Protein AF-A0A443STN9-F1 (afdb_monomer_lite)

Foldseek 3Di:
DPQQDDCVLCVQLLLLQQLLLLLLVCLLPPNDLVCSLLSNLLSVQSSLVSNLVSCQVSCVPPPHNPVNVVVSVVVCVVCVVVCVVRVVQSNHNVSSCVVPVVSSVVSCVSDVVTGDRDPDGSVVSVVVSVVVPVD

Sequence (135 aa):
MKCIVSRERSEPVHQCMDKWTVMMQFILNKVSRRDHFRSSCCAFHLFRSCLVSEVDKACKSTTGKKTSAFIVKTIQSMVNDFMDLVCNGYRSSTECENNFPDGTKLLQDQIANGVIPQNTSALFPFLQIAFKYEY

Organism: NCBI:txid299467

Radius of gyration: 15.06 Å; chains: 1; bounding box: 34×31×49 Å

Secondary structure (DSSP, 8-state):
--S--SHHHHHHHHHHHHHHHHHHHHHHHHS-TTTHHHHHHHHHHHHHHHHHHHHHHHHTTTTTTHHHHHHHHHHHHHHHHHHHHH-TT-SSHHHHHHHSHHHHHHHHHHHTT--PPPSS-THHHHHHHHHTT--

Structure (mmCIF, N/CA/C/O backbone):
data_AF-A0A443STN9-F1
#
_entry.id   AF-A0A443STN9-F1
#
loop_
_atom_site.group_PDB
_atom_site.id
_atom_site.type_symbol
_atom_site.label_atom_id
_atom_site.label_alt_id
_atom_site.label_comp_id
_atom_site.label_asym_id
_atom_site.label_entity_id
_atom_site.label_seq_id
_atom_site.pdbx_PDB_ins_code
_atom_site.Cartn_x
_atom_site.Cartn_y
_atom_site.Cartn_z
_atom_site.occupancy
_atom_site.B_iso_or_equiv
_atom_site.auth_seq_id
_atom_site.auth_comp_id
_atom_site.auth_asym_id
_atom_site.auth_atom_id
_atom_site.pdbx_PDB_model_num
ATOM 1 N N . MET A 1 1 ? -20.103 -3.432 11.999 1.00 58.75 1 MET A N 1
ATOM 2 C CA . MET A 1 1 ? -18.923 -2.678 12.478 1.00 58.75 1 MET A CA 1
ATOM 3 C C . MET A 1 1 ? -19.385 -1.666 13.518 1.00 58.75 1 MET A C 1
ATOM 5 O O . MET A 1 1 ? -20.105 -0.758 13.147 1.00 58.75 1 MET A O 1
ATOM 9 N N . LYS A 1 2 ? -19.066 -1.849 14.810 1.00 69.88 2 LYS A N 1
ATOM 10 C CA . LYS A 1 2 ? -19.461 -0.907 15.886 1.00 69.88 2 LYS A CA 1
ATOM 11 C C . LYS A 1 2 ? -18.312 -0.006 16.382 1.00 69.88 2 LYS A C 1
ATOM 13 O O . LYS A 1 2 ? -18.553 0.861 17.208 1.00 69.88 2 LYS A O 1
ATOM 18 N N . CYS A 1 3 ? -17.077 -0.207 15.908 1.00 78.62 3 CYS A N 1
ATOM 19 C CA . CYS A 1 3 ? -15.904 0.569 16.346 1.00 78.62 3 CYS A CA 1
ATOM 20 C C . CYS A 1 3 ? -15.563 1.769 15.445 1.00 78.62 3 CYS A C 1
ATOM 22 O O . CYS A 1 3 ? -15.142 2.807 15.958 1.00 78.62 3 CYS A O 1
ATOM 24 N N . ILE A 1 4 ? -15.775 1.648 14.130 1.00 80.00 4 ILE A N 1
ATOM 25 C CA . ILE A 1 4 ? -15.590 2.723 13.146 1.00 80.00 4 ILE A CA 1
ATOM 26 C C . ILE A 1 4 ? -16.962 3.354 12.898 1.00 80.00 4 ILE A C 1
ATOM 28 O O . ILE A 1 4 ? -17.744 2.847 12.100 1.00 80.00 4 ILE A O 1
ATOM 32 N N . VAL A 1 5 ? -17.286 4.389 13.670 1.00 82.81 5 VAL A N 1
ATOM 33 C CA . VAL A 1 5 ? -18.626 5.014 13.695 1.00 82.81 5 VAL A CA 1
ATOM 34 C C . VAL A 1 5 ? -18.599 6.524 13.471 1.00 82.81 5 VAL A C 1
ATOM 36 O O . VAL A 1 5 ? -19.647 7.129 13.283 1.00 82.81 5 VAL A O 1
ATOM 39 N N . SER A 1 6 ? -17.415 7.138 13.486 1.00 85.62 6 SER A N 1
ATOM 40 C CA . SER A 1 6 ? -17.223 8.566 13.245 1.00 85.62 6 SER A CA 1
ATOM 41 C C . SER A 1 6 ? -16.147 8.783 12.191 1.00 85.62 6 SER A C 1
ATOM 43 O O . SER A 1 6 ? -15.260 7.940 12.021 1.00 85.62 6 SER A O 1
ATOM 45 N N . ARG A 1 7 ? -16.204 9.943 11.527 1.00 84.69 7 ARG A N 1
ATOM 46 C CA . ARG A 1 7 ? -15.205 10.354 10.536 1.00 84.69 7 ARG A CA 1
ATOM 47 C C . ARG A 1 7 ? -13.790 10.332 11.111 1.00 84.69 7 ARG A C 1
ATOM 49 O O . ARG A 1 7 ? -12.883 9.810 10.486 1.00 84.69 7 ARG A O 1
ATOM 56 N N . GLU A 1 8 ? -13.617 10.824 12.333 1.0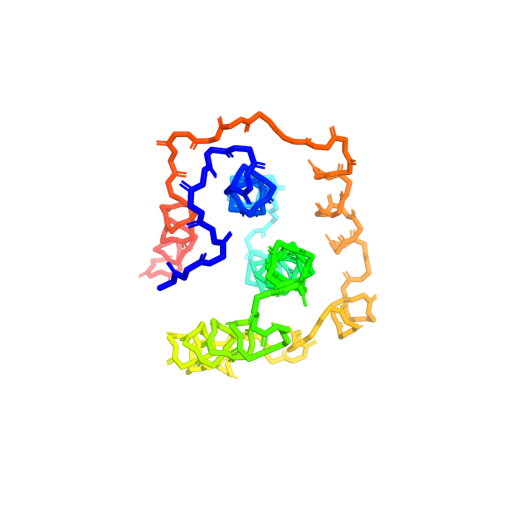0 86.44 8 GLU A N 1
ATOM 57 C CA . GLU A 1 8 ? -12.321 10.865 13.027 1.00 86.44 8 GLU A CA 1
ATOM 58 C C . GLU A 1 8 ? -11.710 9.472 13.222 1.00 86.44 8 GLU A C 1
ATOM 60 O O . GLU A 1 8 ? -10.496 9.311 13.148 1.00 86.44 8 GLU A O 1
ATOM 65 N N . ARG A 1 9 ? -12.543 8.445 13.446 1.00 83.75 9 ARG A N 1
ATOM 66 C CA . ARG A 1 9 ? -12.079 7.057 13.586 1.00 83.75 9 ARG A CA 1
ATOM 67 C C . ARG A 1 9 ? -11.919 6.339 12.252 1.00 83.75 9 ARG A C 1
ATOM 69 O O . ARG A 1 9 ? -11.142 5.392 12.179 1.00 83.75 9 ARG A O 1
ATOM 76 N N . SER A 1 10 ? -12.667 6.737 11.225 1.00 87.94 10 SER A N 1
ATOM 77 C CA . SER A 1 10 ? -12.549 6.154 9.887 1.00 87.94 10 SER A CA 1
ATOM 78 C C . SER A 1 10 ? -11.414 6.765 9.075 1.00 87.94 10 SER A C 1
ATOM 80 O O . SER A 1 10 ? -10.870 6.078 8.222 1.00 87.94 10 SER A O 1
ATOM 82 N N . GLU A 1 11 ? -11.048 8.023 9.326 1.00 92.00 11 GLU A N 1
ATOM 83 C CA . GLU A 1 11 ? -10.062 8.752 8.522 1.00 92.00 11 GLU A CA 1
ATOM 84 C C . GLU A 1 11 ? -8.689 8.061 8.494 1.00 92.00 11 GLU A C 1
ATOM 86 O O . GLU A 1 11 ? -8.183 7.850 7.399 1.00 92.00 11 GLU A O 1
ATOM 91 N N . PRO A 1 12 ? -8.099 7.581 9.608 1.00 91.75 12 PRO A N 1
ATOM 92 C CA . PRO A 1 12 ? -6.822 6.860 9.539 1.00 91.75 12 PRO A CA 1
ATOM 93 C C . PRO A 1 12 ? -6.892 5.576 8.697 1.00 91.75 12 PRO A C 1
ATOM 95 O O . PRO A 1 12 ? -5.945 5.226 7.997 1.00 91.75 12 PRO A O 1
ATOM 98 N N . VAL A 1 13 ? -8.040 4.892 8.723 1.00 90.31 13 VAL A N 1
ATOM 99 C CA . VAL A 1 13 ? -8.297 3.702 7.898 1.00 90.31 13 VAL A CA 1
ATOM 100 C C . VAL A 1 13 ? -8.441 4.100 6.424 1.00 90.31 13 VAL A C 1
ATOM 102 O O . VAL A 1 13 ? -7.893 3.428 5.551 1.00 90.31 13 VAL A O 1
ATOM 105 N N . HIS A 1 14 ? -9.128 5.210 6.144 1.00 91.69 14 HIS A N 1
ATOM 106 C CA . HIS A 1 14 ? -9.265 5.779 4.802 1.00 91.69 14 HIS A CA 1
ATOM 107 C C . HIS A 1 14 ? -7.909 6.199 4.222 1.00 91.69 14 HIS A C 1
ATOM 109 O O . HIS A 1 14 ? -7.593 5.848 3.089 1.00 91.69 14 HIS A O 1
ATOM 115 N N . GLN A 1 15 ? -7.047 6.808 5.036 1.00 94.38 15 GLN A N 1
ATOM 116 C CA . GLN A 1 15 ? -5.682 7.175 4.660 1.00 94.38 15 GLN A CA 1
ATOM 117 C C . GLN A 1 15 ? -4.850 5.969 4.196 1.00 94.38 15 GLN A C 1
ATOM 119 O O . GLN A 1 15 ? -3.983 6.118 3.338 1.00 94.38 15 GLN A O 1
ATOM 124 N N . CYS A 1 16 ? -5.105 4.755 4.697 1.00 93.88 16 CYS A N 1
ATOM 125 C CA . CYS A 1 16 ? -4.455 3.556 4.159 1.00 93.88 16 CYS A CA 1
ATOM 126 C C . CYS A 1 16 ? -4.881 3.263 2.712 1.00 93.88 16 CYS A C 1
ATOM 128 O O . CYS A 1 16 ? -4.041 2.874 1.900 1.00 93.88 16 CYS A O 1
ATOM 130 N N . MET A 1 17 ? -6.160 3.467 2.380 1.00 92.88 17 MET A N 1
ATOM 131 C CA . MET A 1 17 ? -6.664 3.343 1.009 1.00 92.88 17 MET A CA 1
ATOM 132 C C . MET A 1 17 ? -6.084 4.439 0.111 1.00 92.88 17 MET A C 1
ATOM 134 O O . MET A 1 17 ? -5.603 4.137 -0.976 1.00 92.88 17 MET A O 1
AT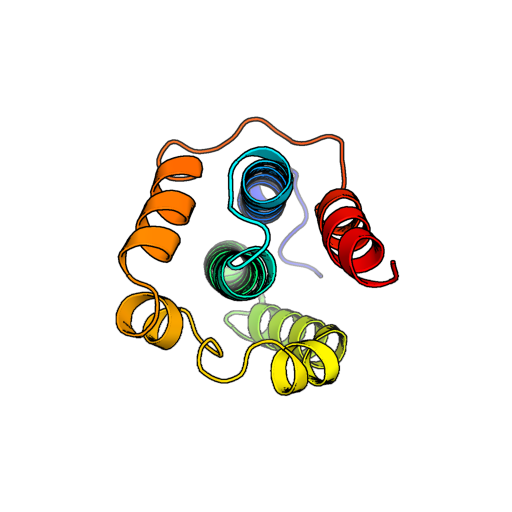OM 138 N N . ASP A 1 18 ? -6.041 5.684 0.590 1.00 95.44 18 ASP A N 1
ATOM 139 C CA . ASP A 1 18 ? -5.448 6.805 -0.146 1.00 95.44 18 ASP A CA 1
ATOM 140 C C . ASP A 1 18 ? -3.971 6.536 -0.472 1.00 95.44 18 ASP A C 1
ATOM 142 O O . ASP A 1 18 ? -3.531 6.709 -1.611 1.00 95.44 18 ASP A O 1
ATOM 146 N N . LYS A 1 19 ? -3.208 6.028 0.506 1.00 95.88 19 LYS A N 1
ATOM 147 C CA . LYS A 1 19 ? -1.806 5.626 0.318 1.00 95.88 19 LYS A CA 1
ATOM 148 C C . LYS A 1 19 ? -1.679 4.537 -0.736 1.00 95.88 19 LYS A C 1
ATOM 150 O O . LYS A 1 19 ? -0.783 4.597 -1.577 1.00 95.88 19 LYS A O 1
ATOM 155 N N . TRP A 1 20 ? -2.578 3.554 -0.714 1.00 95.31 20 TRP A N 1
ATOM 156 C CA . TRP A 1 20 ? -2.589 2.500 -1.720 1.00 95.31 20 TRP A CA 1
ATOM 157 C C . TRP A 1 20 ? -2.886 3.043 -3.116 1.00 95.31 20 TRP A C 1
ATOM 159 O O . TRP A 1 20 ? -2.178 2.694 -4.056 1.00 95.31 20 TRP A O 1
ATOM 169 N N . THR A 1 21 ? -3.853 3.950 -3.255 1.00 95.44 21 THR A N 1
ATOM 170 C CA . THR A 1 21 ? -4.157 4.612 -4.529 1.00 95.44 21 THR A CA 1
ATOM 171 C C . THR A 1 21 ? -2.958 5.403 -5.061 1.00 95.44 21 THR A C 1
ATOM 173 O O . THR A 1 21 ? -2.641 5.286 -6.245 1.00 95.44 21 THR A O 1
ATOM 176 N N . VAL A 1 22 ? -2.244 6.146 -4.207 1.00 96.19 22 VAL A N 1
ATOM 177 C CA . VAL A 1 22 ? -1.030 6.887 -4.600 1.00 96.19 22 VAL A CA 1
ATOM 178 C C . VAL A 1 22 ? 0.076 5.941 -5.068 1.00 96.19 22 VAL A C 1
ATOM 180 O O . VAL A 1 22 ? 0.646 6.155 -6.139 1.00 96.19 22 VAL A O 1
ATOM 183 N N . MET A 1 23 ? 0.341 4.854 -4.331 1.00 96.69 23 MET A N 1
ATOM 184 C CA . MET A 1 23 ? 1.266 3.807 -4.789 1.00 96.69 23 MET A CA 1
ATOM 185 C C . MET A 1 23 ? 0.811 3.230 -6.139 1.00 96.69 23 MET A C 1
ATOM 187 O O . MET A 1 23 ? 1.617 3.090 -7.054 1.00 96.69 23 MET A O 1
ATOM 191 N N . MET A 1 24 ? -0.496 2.998 -6.284 1.00 95.75 24 MET A N 1
ATOM 192 C CA . MET A 1 24 ? -1.236 2.680 -7.512 1.00 95.75 24 MET A CA 1
ATOM 193 C C . MET A 1 24 ? -0.774 3.473 -8.729 1.00 95.75 24 MET A C 1
ATOM 195 O O . MET A 1 24 ? -0.242 2.970 -9.724 1.00 95.75 24 MET A O 1
ATOM 199 N N . GLN A 1 25 ? -1.012 4.770 -8.617 1.00 95.06 25 GLN A N 1
ATOM 200 C CA . GLN A 1 25 ? -0.738 5.747 -9.654 1.00 95.06 25 GLN A CA 1
ATOM 201 C C . GLN A 1 25 ? 0.764 5.877 -9.913 1.00 95.06 25 GLN A C 1
ATOM 203 O O . GLN A 1 25 ? 1.175 6.003 -11.066 1.00 95.06 25 GLN A O 1
ATOM 208 N N . PHE A 1 26 ? 1.594 5.822 -8.869 1.00 96.00 26 PHE A N 1
ATOM 209 C CA . PHE A 1 26 ? 3.044 5.849 -9.020 1.00 96.00 26 PHE A CA 1
ATOM 210 C C . PHE A 1 26 ? 3.539 4.651 -9.837 1.00 96.00 26 PHE A C 1
ATOM 212 O O . PHE A 1 26 ? 4.279 4.837 -10.803 1.00 96.00 26 PHE A O 1
ATOM 219 N N . ILE A 1 27 ? 3.077 3.439 -9.520 1.00 95.75 27 ILE A N 1
ATOM 220 C CA . ILE A 1 27 ? 3.454 2.222 -10.248 1.00 95.75 27 ILE A CA 1
ATOM 221 C C . ILE A 1 27 ? 3.073 2.341 -11.721 1.00 95.75 27 ILE A C 1
ATOM 223 O O . ILE A 1 27 ? 3.918 2.162 -12.598 1.00 95.75 27 ILE A O 1
ATOM 227 N N . LEU A 1 28 ? 1.827 2.722 -12.000 1.00 94.62 28 LEU A N 1
ATOM 228 C CA . LEU A 1 28 ? 1.327 2.852 -13.365 1.00 94.62 28 LEU A CA 1
ATOM 229 C C . LEU A 1 28 ? 2.141 3.846 -14.214 1.00 94.62 28 LEU A C 1
ATOM 231 O O . LEU A 1 28 ? 2.348 3.602 -15.408 1.00 94.62 28 LEU A O 1
ATOM 235 N N 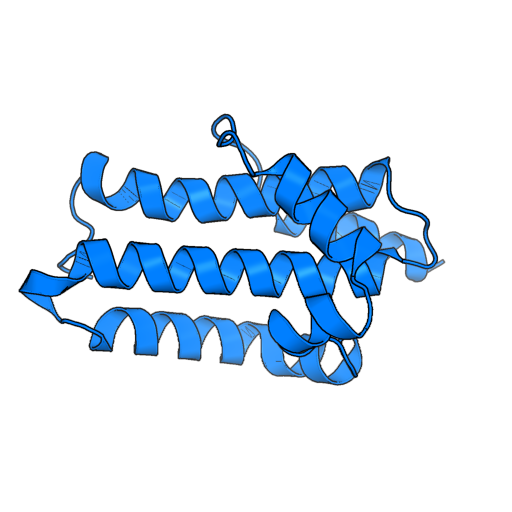. ASN A 1 29 ? 2.559 4.966 -13.612 1.00 94.81 29 ASN A N 1
ATOM 236 C CA . ASN A 1 29 ? 3.119 6.114 -14.329 1.00 94.81 29 ASN A CA 1
ATOM 237 C C . ASN A 1 29 ? 4.651 6.188 -14.316 1.00 94.81 29 ASN A C 1
ATOM 239 O O . ASN A 1 29 ? 5.229 6.826 -15.196 1.00 94.81 29 ASN A O 1
ATOM 243 N N . LYS A 1 30 ? 5.307 5.626 -13.296 1.00 96.12 30 LYS A N 1
ATOM 244 C CA . LYS A 1 30 ? 6.738 5.845 -13.022 1.00 96.12 30 LYS A CA 1
ATOM 245 C C . LYS A 1 30 ? 7.547 4.560 -12.901 1.00 96.12 30 LYS A C 1
ATOM 247 O O . LYS A 1 30 ? 8.755 4.604 -13.106 1.00 96.12 30 LYS A O 1
ATOM 252 N N . VAL A 1 31 ? 6.913 3.429 -12.595 1.00 94.69 31 VAL A N 1
ATOM 253 C CA . VAL A 1 31 ? 7.607 2.140 -12.504 1.00 94.69 31 VAL A CA 1
ATOM 254 C C . VAL A 1 31 ? 7.690 1.490 -13.885 1.00 94.69 31 VAL A C 1
ATOM 256 O O . VAL A 1 31 ? 6.798 1.638 -14.725 1.00 94.69 31 VAL A O 1
ATOM 259 N N . SER A 1 32 ? 8.786 0.771 -14.133 1.00 93.44 32 SER A N 1
ATOM 260 C CA . SER A 1 32 ? 8.991 0.029 -15.375 1.00 93.44 32 SER A CA 1
ATOM 261 C C . SER A 1 32 ? 7.935 -1.075 -15.540 1.00 93.44 32 SER A C 1
ATOM 263 O O . SER A 1 32 ? 7.537 -1.719 -14.569 1.00 93.44 32 SER A O 1
ATOM 265 N N . ARG A 1 33 ? 7.538 -1.385 -16.784 1.00 89.88 33 ARG A N 1
ATOM 266 C CA . ARG A 1 33 ? 6.635 -2.520 -17.077 1.00 89.88 33 ARG A CA 1
ATOM 267 C C . ARG A 1 33 ? 7.219 -3.865 -16.605 1.00 89.88 33 ARG A C 1
ATOM 269 O O . ARG A 1 33 ? 6.493 -4.835 -16.465 1.00 89.88 33 ARG A O 1
ATOM 276 N N . ARG A 1 34 ? 8.520 -3.996 -16.344 1.00 89.62 34 ARG A N 1
ATOM 277 C CA . ARG A 1 34 ? 9.053 -5.256 -15.790 1.00 89.62 34 ARG A CA 1
ATOM 278 C C . ARG A 1 34 ? 8.769 -5.401 -14.297 1.00 89.62 34 ARG A C 1
ATOM 280 O O . ARG A 1 34 ? 8.681 -6.521 -13.808 1.00 89.62 34 ARG A O 1
ATOM 287 N N . ASP A 1 35 ? 8.569 -4.283 -13.606 1.00 92.50 35 ASP A N 1
ATOM 288 C CA . ASP A 1 35 ? 8.422 -4.249 -12.154 1.00 92.50 35 ASP A CA 1
ATOM 289 C C . ASP A 1 35 ? 6.988 -3.966 -11.694 1.00 92.50 35 ASP A C 1
ATOM 291 O O . ASP A 1 35 ? 6.723 -4.063 -10.502 1.00 92.50 35 ASP A O 1
ATOM 295 N N . HIS A 1 36 ? 6.034 -3.682 -12.594 1.00 91.81 36 HIS A N 1
ATOM 296 C CA . HIS A 1 36 ? 4.644 -3.379 -12.208 1.00 91.81 36 HIS A CA 1
ATOM 297 C C . HIS A 1 36 ? 4.029 -4.432 -11.292 1.00 91.81 36 HIS A C 1
ATOM 299 O O . HIS A 1 36 ? 3.446 -4.064 -10.275 1.00 91.81 36 HIS A O 1
ATOM 305 N N . PHE A 1 37 ? 4.173 -5.721 -11.609 1.00 89.62 37 PHE A N 1
ATOM 306 C CA . PHE A 1 37 ? 3.624 -6.786 -10.768 1.00 89.62 37 PHE A CA 1
ATOM 307 C C . PHE A 1 37 ? 4.310 -6.833 -9.404 1.00 89.62 37 PHE A C 1
ATOM 309 O O . PHE A 1 37 ? 3.626 -6.775 -8.387 1.00 89.62 37 PHE A O 1
ATOM 316 N N . ARG A 1 38 ? 5.649 -6.819 -9.370 1.00 92.12 38 ARG A N 1
ATOM 317 C CA . ARG A 1 38 ? 6.428 -6.818 -8.119 1.00 92.12 38 ARG A CA 1
ATOM 318 C C . ARG A 1 38 ? 6.046 -5.636 -7.230 1.00 92.12 38 ARG A C 1
ATOM 320 O O . ARG A 1 38 ? 5.700 -5.816 -6.066 1.00 92.12 38 ARG A O 1
ATOM 327 N N . SER A 1 39 ? 6.020 -4.430 -7.798 1.00 94.88 39 SER A N 1
ATOM 328 C CA . SER A 1 39 ? 5.627 -3.221 -7.080 1.00 94.88 39 SER A CA 1
ATOM 329 C C . SER A 1 39 ? 4.169 -3.261 -6.621 1.00 94.88 39 SER A C 1
ATOM 331 O O . SER A 1 39 ? 3.888 -2.831 -5.508 1.00 94.88 39 SER A O 1
ATOM 333 N N . SER A 1 40 ? 3.248 -3.801 -7.424 1.00 92.88 40 SER A N 1
ATOM 334 C CA . SER A 1 40 ? 1.828 -3.933 -7.054 1.00 92.88 40 SER A CA 1
ATOM 335 C C . SER A 1 40 ? 1.635 -4.890 -5.878 1.00 92.88 40 SER A C 1
ATOM 337 O O . SER A 1 40 ? 0.908 -4.568 -4.939 1.00 92.88 40 SER A O 1
ATOM 339 N N . CYS A 1 41 ? 2.340 -6.024 -5.885 1.00 92.31 41 CYS A N 1
ATOM 340 C CA . CYS A 1 41 ? 2.358 -6.979 -4.777 1.00 92.31 41 CYS A CA 1
ATOM 341 C C . CYS A 1 41 ? 2.845 -6.318 -3.483 1.00 92.31 41 CYS A C 1
ATOM 343 O O . CYS A 1 41 ? 2.188 -6.396 -2.442 1.00 92.31 41 CYS A O 1
ATOM 345 N N . CYS A 1 42 ? 3.956 -5.585 -3.554 1.00 94.81 42 CYS A N 1
ATOM 346 C CA . CYS A 1 42 ? 4.507 -4.907 -2.387 1.00 94.81 42 CYS A CA 1
ATOM 347 C C . CYS A 1 42 ? 3.634 -3.745 -1.903 1.00 94.81 42 CYS A C 1
ATOM 349 O O . CYS A 1 42 ? 3.407 -3.619 -0.698 1.00 94.81 42 CYS A O 1
ATOM 351 N N . ALA A 1 43 ? 3.047 -2.962 -2.811 1.00 95.00 43 ALA A N 1
ATOM 352 C CA . ALA A 1 43 ? 2.080 -1.923 -2.467 1.00 95.00 43 ALA A CA 1
ATOM 353 C C . ALA A 1 43 ? 0.851 -2.500 -1.750 1.00 95.00 43 ALA A C 1
ATOM 355 O O . ALA A 1 43 ? 0.395 -1.932 -0.757 1.00 95.00 43 ALA A O 1
ATOM 356 N N . PHE A 1 44 ? 0.352 -3.658 -2.193 1.00 92.50 44 PHE A N 1
ATOM 357 C CA . PHE A 1 44 ? -0.750 -4.350 -1.531 1.00 92.50 44 PHE A CA 1
ATOM 358 C C . PHE A 1 44 ? -0.385 -4.803 -0.109 1.00 92.50 44 PHE A C 1
ATOM 360 O O . PHE A 1 44 ? -1.177 -4.634 0.821 1.00 92.50 44 PHE A O 1
ATOM 367 N N . HIS A 1 45 ? 0.823 -5.331 0.106 1.00 91.75 45 HIS A N 1
ATOM 368 C CA . HIS A 1 45 ? 1.263 -5.722 1.447 1.00 91.75 45 HIS A CA 1
ATOM 369 C C . HIS A 1 45 ? 1.459 -4.527 2.385 1.00 91.75 45 HIS A C 1
ATOM 371 O O . HIS A 1 45 ? 1.058 -4.602 3.550 1.00 91.75 45 HIS A O 1
ATOM 377 N N . LEU A 1 46 ? 1.993 -3.410 1.882 1.00 93.75 46 LEU A N 1
ATOM 378 C CA . LEU A 1 46 ? 2.077 -2.152 2.631 1.00 93.75 46 LEU A CA 1
ATOM 379 C C . LEU A 1 46 ? 0.681 -1.623 3.000 1.00 93.75 46 LEU A C 1
ATOM 381 O O . LEU A 1 46 ? 0.439 -1.278 4.158 1.00 93.75 46 LEU A O 1
ATOM 385 N N . PHE A 1 47 ? -0.259 -1.638 2.050 1.00 93.12 47 PHE A N 1
ATOM 386 C CA . PHE A 1 47 ? -1.664 -1.293 2.281 1.00 93.12 47 PHE A CA 1
ATOM 387 C C . PHE A 1 47 ? -2.297 -2.167 3.365 1.00 93.12 47 PHE A C 1
ATOM 389 O O . PHE A 1 47 ? -2.844 -1.651 4.341 1.00 93.12 47 PHE A O 1
ATOM 396 N N . ARG A 1 48 ? -2.194 -3.493 3.226 1.00 90.88 48 ARG A N 1
ATOM 397 C CA . ARG A 1 48 ? -2.759 -4.448 4.183 1.00 90.88 48 ARG A CA 1
ATOM 398 C C . ARG A 1 48 ? -2.189 -4.222 5.581 1.00 90.88 48 ARG A C 1
ATOM 400 O O . ARG A 1 48 ? -2.951 -4.217 6.543 1.00 90.88 48 ARG A O 1
ATOM 407 N N . SER A 1 49 ? -0.877 -4.014 5.697 1.00 91.25 49 SER A N 1
ATOM 408 C CA . SER A 1 49 ? -0.215 -3.736 6.976 1.00 91.25 49 SER A CA 1
ATOM 409 C C . SER A 1 49 ? -0.735 -2.443 7.621 1.00 91.25 49 SER A C 1
ATOM 411 O O . SER A 1 49 ? -1.118 -2.449 8.794 1.00 91.25 49 SER A O 1
ATOM 413 N N . CYS A 1 50 ? -0.855 -1.363 6.836 1.00 93.12 50 CYS A N 1
ATOM 414 C CA . CYS A 1 50 ? -1.460 -0.104 7.282 1.00 93.12 50 CYS A CA 1
ATOM 415 C C . CYS A 1 50 ? -2.887 -0.327 7.794 1.00 93.12 50 CYS A C 1
ATOM 417 O O . CYS A 1 50 ? -3.208 0.031 8.927 1.00 93.12 50 CYS A O 1
ATOM 419 N N . LEU A 1 51 ? -3.728 -0.981 6.988 1.00 91.81 51 LEU A N 1
ATOM 420 C CA . LEU A 1 51 ? -5.137 -1.189 7.296 1.00 91.81 51 LEU A CA 1
ATOM 421 C C . LEU A 1 51 ? -5.327 -1.987 8.590 1.00 91.81 51 LEU A C 1
ATOM 423 O O . LEU A 1 51 ? -6.140 -1.614 9.432 1.00 91.81 51 LEU A O 1
ATOM 427 N N . VAL A 1 52 ? -4.562 -3.067 8.769 1.00 90.81 52 VAL A N 1
ATOM 428 C CA . VAL A 1 52 ? -4.594 -3.889 9.988 1.00 90.81 52 VAL A CA 1
ATOM 429 C C . VAL A 1 52 ? -4.240 -3.058 11.210 1.00 90.81 52 VAL A C 1
ATOM 431 O O . VAL A 1 52 ? -4.972 -3.092 12.197 1.00 90.81 52 VAL A O 1
ATOM 434 N N . SER A 1 53 ? -3.146 -2.298 11.127 1.00 92.00 53 SER A N 1
ATOM 435 C CA . SER A 1 53 ? -2.659 -1.459 12.221 1.00 92.00 53 SER A CA 1
ATOM 436 C C . SER A 1 53 ? -3.694 -0.410 12.631 1.00 92.00 53 SER A C 1
ATOM 438 O O . SER A 1 53 ? -4.024 -0.292 13.812 1.00 92.00 53 SER A O 1
ATOM 440 N N . GLU A 1 54 ? -4.272 0.311 11.667 1.00 92.00 54 GLU A N 1
ATOM 441 C CA . GLU A 1 54 ? -5.245 1.371 11.954 1.00 92.00 54 GLU A CA 1
ATOM 442 C C . GLU A 1 54 ? -6.595 0.822 12.432 1.00 92.00 54 GLU A C 1
ATOM 444 O O . GLU A 1 54 ? -7.193 1.373 13.357 1.00 92.00 54 GLU A O 1
ATOM 449 N N . VAL A 1 55 ? -7.051 -0.318 11.902 1.00 89.50 55 VAL A N 1
ATOM 450 C CA . VAL A 1 55 ? -8.248 -1.000 12.419 1.00 89.50 55 VAL A CA 1
ATOM 451 C C . VAL A 1 55 ? -8.023 -1.500 13.845 1.00 89.50 55 VAL A C 1
ATOM 453 O O . VAL A 1 55 ? -8.901 -1.329 14.694 1.00 89.50 55 VAL A O 1
ATOM 456 N N . ASP A 1 56 ? -6.868 -2.102 14.137 1.00 90.25 56 ASP A N 1
ATOM 457 C CA . ASP A 1 56 ? -6.542 -2.573 15.486 1.00 90.25 56 ASP A CA 1
ATOM 458 C C . ASP A 1 56 ? -6.536 -1.420 16.489 1.00 90.25 56 ASP A C 1
ATOM 460 O O . ASP A 1 56 ? -7.086 -1.558 17.585 1.00 90.25 56 ASP A O 1
ATOM 464 N N . LYS A 1 57 ? -5.984 -0.263 16.107 1.00 89.50 57 LYS A N 1
ATOM 465 C CA . LYS A 1 57 ? -6.027 0.959 16.921 1.00 89.50 57 LYS A CA 1
ATOM 466 C C . LYS A 1 57 ? -7.462 1.445 17.124 1.00 89.50 57 LYS A C 1
ATOM 468 O O . LYS A 1 57 ? -7.877 1.636 18.267 1.00 89.50 57 LYS A O 1
ATOM 473 N N . ALA A 1 58 ? -8.236 1.587 16.047 1.00 86.81 58 ALA A N 1
ATOM 474 C CA . ALA A 1 58 ? -9.605 2.105 16.092 1.00 86.81 58 ALA A CA 1
ATOM 475 C C . ALA A 1 58 ? -10.569 1.197 16.877 1.00 86.81 58 ALA A C 1
ATOM 477 O O . ALA A 1 58 ? -11.511 1.674 17.512 1.00 86.81 58 ALA A O 1
ATOM 478 N N . CYS A 1 59 ? -10.336 -0.117 16.856 1.00 85.75 59 CYS A N 1
ATOM 479 C CA . CYS A 1 59 ? -11.221 -1.116 17.451 1.00 85.75 59 CYS A CA 1
ATOM 480 C C . CYS A 1 59 ? -10.689 -1.725 18.759 1.00 85.75 59 CYS A C 1
ATOM 482 O O . CYS A 1 59 ? -11.355 -2.602 19.327 1.00 85.75 59 CYS A O 1
ATOM 484 N N . LYS A 1 60 ? -9.544 -1.240 19.273 1.00 85.44 60 LYS A N 1
ATOM 485 C CA . LYS A 1 60 ? -8.863 -1.750 20.477 1.00 85.44 60 LYS A CA 1
ATOM 486 C C . LYS A 1 60 ? -9.800 -1.910 21.675 1.00 85.44 60 LYS A C 1
ATOM 488 O O . LYS A 1 60 ? -9.757 -2.937 22.342 1.00 85.44 60 LYS A O 1
ATOM 493 N N . SER A 1 61 ? -10.660 -0.922 21.924 1.00 82.25 61 SER A N 1
ATOM 494 C CA . SER A 1 61 ? -11.556 -0.874 23.089 1.00 82.25 61 SER A CA 1
ATOM 495 C C . SER A 1 61 ? -12.925 -1.529 22.880 1.00 82.25 61 SER A C 1
ATOM 497 O O . SER A 1 61 ? -13.661 -1.696 23.845 1.00 82.25 61 SER A O 1
ATOM 499 N N . THR A 1 62 ? -13.299 -1.893 21.647 1.00 82.06 62 THR A N 1
ATOM 500 C CA . THR A 1 62 ? -14.638 -2.440 21.350 1.00 82.06 62 THR A CA 1
ATOM 501 C C . THR A 1 62 ? -14.598 -3.933 21.058 1.00 82.06 62 THR A C 1
ATOM 503 O O . THR A 1 62 ? -15.345 -4.708 21.642 1.00 82.06 62 THR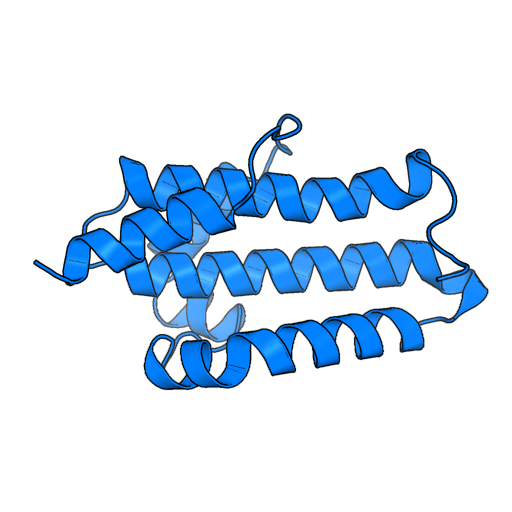 A O 1
ATOM 506 N N . THR A 1 63 ? -13.741 -4.349 20.127 1.00 79.88 63 THR A N 1
ATOM 507 C CA . THR A 1 63 ? -13.677 -5.742 19.653 1.00 79.88 63 THR A CA 1
ATOM 508 C C . THR A 1 63 ? -12.279 -6.339 19.760 1.00 79.88 63 THR A C 1
ATOM 510 O O . THR A 1 63 ? -12.099 -7.523 19.464 1.00 79.88 63 THR A O 1
ATOM 513 N N . GLY A 1 64 ? -11.275 -5.520 20.095 1.00 78.06 64 GLY A N 1
ATOM 514 C CA . GLY A 1 64 ? -9.869 -5.879 19.954 1.00 78.06 64 GLY A CA 1
ATOM 515 C C . GLY A 1 64 ? -9.555 -6.336 18.525 1.00 78.06 64 GLY A C 1
ATOM 516 O O . GLY A 1 64 ? -10.141 -5.839 17.559 1.00 78.06 64 GLY A O 1
ATOM 517 N N . LYS A 1 65 ? -8.703 -7.361 18.409 1.00 79.56 65 LYS A N 1
ATOM 518 C CA . LYS A 1 65 ? -8.203 -7.913 17.135 1.00 79.56 65 LYS A CA 1
ATOM 519 C C . LYS A 1 65 ? -9.231 -8.700 16.306 1.00 79.56 65 LYS A C 1
ATOM 521 O O . LYS A 1 65 ? -8.925 -9.143 15.205 1.00 79.56 65 LYS A O 1
ATOM 526 N N . LYS A 1 66 ? -10.460 -8.919 16.796 1.00 81.31 66 LYS A N 1
ATOM 527 C CA . LYS A 1 66 ? -11.466 -9.692 16.036 1.00 81.31 66 LYS A CA 1
ATOM 528 C C . LYS A 1 66 ? -11.882 -8.989 14.739 1.00 81.31 66 LYS A C 1
ATOM 530 O O . LYS A 1 66 ? -12.101 -9.654 13.731 1.00 81.31 66 LYS A O 1
ATOM 535 N N . THR A 1 67 ? -11.974 -7.657 14.757 1.00 79.88 67 THR A N 1
ATOM 536 C CA . THR A 1 67 ? -12.386 -6.877 13.577 1.00 79.88 67 THR A CA 1
ATOM 537 C C . THR A 1 67 ? -11.293 -6.848 12.511 1.00 79.88 67 THR A C 1
ATOM 539 O O . THR A 1 67 ? -11.588 -7.098 11.345 1.00 79.88 67 THR A O 1
ATOM 542 N N . SER A 1 68 ? -10.033 -6.619 12.891 1.00 77.44 68 SER A N 1
ATOM 543 C CA . SER A 1 68 ? -8.908 -6.692 11.951 1.00 77.44 68 SER A CA 1
ATOM 544 C C . SER A 1 68 ? -8.746 -8.099 11.383 1.00 77.44 68 SER A C 1
ATOM 546 O O . SER A 1 68 ? -8.592 -8.231 10.176 1.00 77.44 68 SER A O 1
ATOM 548 N N . ALA A 1 69 ? -8.891 -9.155 12.191 1.00 80.81 69 ALA A N 1
ATOM 549 C CA . ALA A 1 69 ? -8.854 -10.536 11.706 1.00 80.81 69 ALA A CA 1
ATOM 550 C C . ALA A 1 69 ? -9.952 -10.829 10.666 1.00 80.81 69 ALA A C 1
ATOM 552 O O . ALA A 1 69 ? -9.682 -11.468 9.649 1.00 80.81 69 ALA A O 1
ATOM 553 N N . PHE A 1 70 ? -11.177 -10.334 10.880 1.00 82.75 70 PHE A N 1
ATOM 554 C CA . PHE A 1 70 ? -12.265 -10.458 9.904 1.00 82.75 70 PHE A CA 1
ATOM 555 C C . PHE A 1 70 ? -11.961 -9.708 8.598 1.00 82.75 70 PHE A C 1
ATOM 557 O O . PHE A 1 70 ? -12.132 -10.267 7.514 1.00 82.75 70 PHE A O 1
ATOM 564 N N . ILE A 1 71 ? -11.470 -8.467 8.691 1.00 79.44 71 ILE A N 1
ATOM 565 C CA . ILE A 1 71 ? -11.085 -7.661 7.522 1.00 79.44 71 ILE A CA 1
ATOM 566 C C . ILE A 1 71 ? -9.939 -8.330 6.760 1.00 79.44 71 ILE A C 1
ATOM 568 O O . ILE A 1 71 ? -10.020 -8.480 5.545 1.00 79.44 71 ILE A O 1
ATOM 572 N N . VAL A 1 72 ? -8.913 -8.809 7.464 1.00 78.56 72 VAL A N 1
ATOM 573 C CA . VAL A 1 72 ? -7.786 -9.544 6.880 1.00 78.56 72 VAL A CA 1
ATOM 574 C C . VAL A 1 72 ? -8.260 -10.787 6.149 1.00 78.56 72 VAL A C 1
ATOM 576 O O . VAL A 1 72 ? -7.860 -10.989 5.008 1.00 78.56 72 VAL A O 1
ATOM 579 N N . LYS A 1 73 ? -9.126 -11.593 6.773 1.00 81.94 73 LYS A N 1
ATOM 580 C CA . LYS A 1 73 ? -9.667 -12.805 6.150 1.00 81.94 73 LYS A CA 1
ATOM 581 C C . LYS A 1 73 ? -10.490 -12.476 4.906 1.00 81.94 73 LYS A C 1
ATOM 583 O O . LYS A 1 73 ? -10.389 -13.187 3.914 1.00 81.94 73 LYS A O 1
ATOM 588 N N . THR A 1 74 ? -11.268 -11.396 4.947 1.00 82.19 74 THR A N 1
ATOM 589 C CA . THR A 1 74 ? -12.062 -10.929 3.802 1.00 82.19 74 THR A CA 1
ATOM 590 C C . THR A 1 74 ? -11.154 -10.495 2.654 1.00 82.19 74 THR A C 1
ATOM 592 O O . THR A 1 74 ? -11.319 -10.970 1.537 1.00 82.19 74 THR A O 1
ATOM 595 N N . ILE A 1 75 ? -10.151 -9.661 2.938 1.00 79.25 75 ILE A N 1
ATOM 596 C CA . ILE A 1 75 ? -9.182 -9.194 1.943 1.00 79.25 75 ILE A CA 1
ATOM 597 C C . ILE A 1 75 ? -8.402 -10.372 1.357 1.00 79.25 75 ILE A C 1
ATOM 599 O O . ILE A 1 75 ? -8.338 -10.498 0.141 1.00 79.25 75 ILE A O 1
ATOM 603 N N . GLN A 1 76 ? -7.863 -11.265 2.192 1.00 74.56 76 GLN A N 1
ATOM 604 C CA . GLN A 1 76 ? -7.157 -12.457 1.711 1.00 74.56 76 GLN A CA 1
ATOM 605 C C . GLN A 1 76 ? -8.061 -13.333 0.852 1.00 74.56 76 GLN A C 1
ATOM 607 O O . GLN A 1 76 ? -7.646 -13.742 -0.219 1.00 74.56 76 GLN A O 1
ATOM 612 N N . SER A 1 77 ? -9.313 -13.558 1.245 1.00 76.94 77 SER A N 1
ATOM 613 C CA . SER A 1 77 ? -10.244 -14.332 0.420 1.00 76.94 77 SER A CA 1
ATOM 614 C C . SER A 1 77 ? -10.535 -13.685 -0.937 1.00 76.94 77 SER A C 1
ATOM 616 O O . SER A 1 77 ? -10.844 -14.409 -1.874 1.00 76.94 77 SER A O 1
ATOM 618 N N . MET A 1 78 ? -10.474 -12.355 -1.051 1.00 71.31 78 MET A N 1
ATOM 619 C CA . MET A 1 78 ? -10.721 -11.642 -2.310 1.00 71.31 78 MET A CA 1
ATOM 620 C C . MET A 1 78 ? -9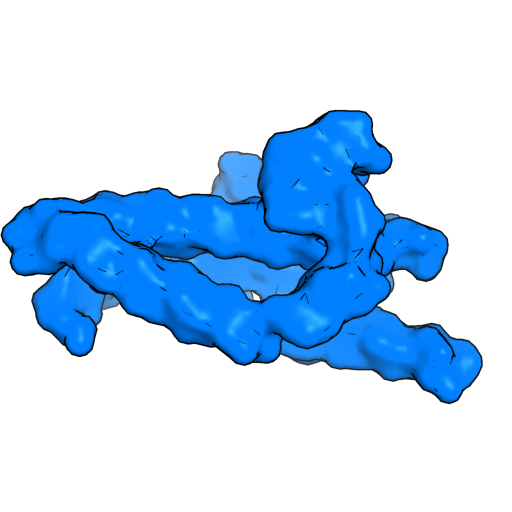.516 -11.661 -3.251 1.00 71.31 78 MET A C 1
ATOM 622 O O . MET A 1 78 ? -9.697 -11.595 -4.462 1.00 71.31 78 MET A O 1
ATOM 626 N N . VAL A 1 79 ? -8.297 -11.708 -2.705 1.00 72.94 79 VAL A N 1
ATOM 627 C CA . VAL A 1 79 ? -7.069 -11.552 -3.498 1.00 72.94 79 VAL A CA 1
ATOM 628 C C . VAL A 1 79 ? -6.169 -12.785 -3.516 1.00 72.94 79 VAL A C 1
ATOM 630 O O . VAL A 1 79 ? -5.183 -12.765 -4.240 1.00 72.94 79 VAL A O 1
ATOM 633 N N . ASN A 1 80 ? -6.460 -13.833 -2.738 1.00 71.62 80 ASN A N 1
ATOM 634 C CA . ASN A 1 80 ? -5.562 -14.980 -2.551 1.00 71.62 80 ASN A CA 1
ATOM 635 C C . ASN A 1 80 ? -5.150 -15.613 -3.879 1.00 71.62 80 ASN A C 1
ATOM 637 O O . ASN A 1 80 ? -3.959 -15.722 -4.134 1.00 71.62 80 ASN A O 1
ATOM 641 N N . ASP A 1 81 ? -6.109 -15.937 -4.747 1.00 68.12 81 ASP A N 1
ATOM 642 C CA . ASP A 1 81 ? -5.808 -16.602 -6.019 1.00 68.12 81 ASP A CA 1
ATOM 643 C C . ASP A 1 81 ? -4.913 -15.729 -6.911 1.00 68.12 81 ASP A C 1
ATOM 645 O O . ASP A 1 81 ? -3.966 -16.209 -7.528 1.00 68.12 81 ASP A O 1
ATOM 649 N N . PHE A 1 82 ? -5.154 -14.415 -6.926 1.00 67.81 82 PHE A N 1
ATOM 650 C CA . PHE A 1 82 ? -4.330 -13.470 -7.677 1.00 67.81 82 PHE A CA 1
ATOM 651 C C . PHE A 1 82 ? -2.924 -13.320 -7.072 1.00 67.81 82 PHE A C 1
ATOM 653 O O . PHE A 1 82 ? -1.925 -13.353 -7.791 1.00 67.81 82 PHE A O 1
ATOM 660 N N . MET A 1 83 ? -2.834 -13.179 -5.749 1.00 71.44 83 MET A N 1
ATOM 661 C CA . MET A 1 83 ? -1.568 -13.010 -5.034 1.00 71.44 83 MET A CA 1
ATOM 662 C C . MET A 1 83 ? -0.704 -14.272 -5.110 1.00 71.44 83 MET A C 1
ATOM 664 O O . MET A 1 83 ? 0.508 -14.169 -5.285 1.00 71.44 83 MET A O 1
ATOM 668 N N . ASP A 1 84 ? -1.300 -15.459 -5.035 1.00 72.75 84 ASP A N 1
ATOM 669 C CA . ASP A 1 84 ? -0.564 -16.720 -5.116 1.00 72.75 84 ASP A CA 1
ATOM 670 C C . ASP A 1 84 ? 0.002 -16.968 -6.519 1.00 72.75 84 ASP A C 1
ATOM 672 O O . ASP A 1 84 ? 1.112 -17.494 -6.642 1.00 72.75 84 ASP A O 1
ATOM 676 N N . LEU A 1 85 ? -0.714 -16.535 -7.564 1.00 73.19 85 LEU A N 1
ATOM 677 C CA . LEU A 1 85 ? -0.278 -16.659 -8.956 1.00 73.19 85 LEU A CA 1
ATOM 678 C C . LEU A 1 85 ? 0.777 -15.615 -9.351 1.00 73.19 85 LEU A C 1
ATOM 680 O O . LEU A 1 85 ? 1.741 -15.948 -10.038 1.00 73.19 85 LEU A O 1
ATOM 684 N N . VAL A 1 86 ? 0.606 -14.357 -8.935 1.00 78.75 86 VAL A N 1
ATOM 685 C CA . VAL A 1 86 ? 1.391 -13.222 -9.461 1.00 78.75 86 VAL A CA 1
ATOM 686 C C . VAL A 1 86 ? 2.470 -12.743 -8.487 1.00 78.75 86 VAL A C 1
ATOM 688 O O . VAL A 1 86 ? 3.536 -12.299 -8.913 1.00 78.75 86 VAL A O 1
ATOM 691 N N . CYS A 1 87 ? 2.240 -12.866 -7.180 1.00 85.06 87 CYS A N 1
ATOM 692 C CA . CYS A 1 87 ? 3.127 -12.347 -6.136 1.00 85.06 87 CYS A CA 1
ATOM 693 C C . CYS A 1 87 ? 4.037 -13.421 -5.538 1.00 85.06 87 CYS A C 1
ATOM 695 O O . CYS A 1 87 ? 4.424 -13.342 -4.369 1.00 85.06 87 CYS A O 1
ATOM 697 N N . ASN A 1 88 ? 4.398 -14.436 -6.327 1.00 81.06 88 ASN A N 1
ATOM 698 C CA . ASN A 1 88 ? 5.322 -15.469 -5.878 1.00 81.06 88 ASN A CA 1
ATOM 699 C C . ASN A 1 88 ? 6.695 -14.846 -5.546 1.00 81.06 88 ASN A C 1
ATOM 701 O O . ASN A 1 88 ? 7.312 -14.208 -6.398 1.00 81.06 88 ASN A O 1
ATOM 705 N N . GLY A 1 89 ? 7.145 -14.998 -4.297 1.00 81.94 89 GLY A N 1
ATOM 706 C CA . GLY A 1 89 ? 8.336 -14.329 -3.755 1.00 81.94 89 GLY A CA 1
ATOM 707 C C . GLY A 1 89 ? 8.103 -12.919 -3.190 1.00 81.94 89 GLY A C 1
ATOM 708 O O . GLY A 1 89 ? 9.060 -12.278 -2.766 1.00 81.94 89 GLY A O 1
ATOM 709 N N . TYR A 1 90 ? 6.860 -12.431 -3.169 1.00 88.62 90 TYR A N 1
ATOM 710 C CA . TYR A 1 90 ? 6.468 -11.122 -2.632 1.00 88.62 90 TYR A CA 1
ATOM 711 C C . TYR A 1 90 ? 5.206 -11.229 -1.764 1.00 88.62 90 TYR A C 1
ATOM 713 O O . TYR A 1 90 ? 4.331 -10.373 -1.842 1.00 88.62 90 TYR A O 1
ATOM 721 N N . ARG A 1 91 ? 5.078 -12.297 -0.963 1.00 85.69 91 ARG A N 1
ATOM 722 C CA . ARG A 1 91 ? 3.845 -12.663 -0.229 1.00 85.69 91 ARG A CA 1
ATOM 723 C C . ARG A 1 91 ? 3.687 -11.969 1.123 1.00 85.69 91 ARG A C 1
ATOM 725 O O . ARG A 1 91 ? 2.719 -12.201 1.857 1.00 85.69 91 ARG A O 1
ATOM 732 N N . SER A 1 92 ? 4.652 -11.142 1.498 1.00 87.00 92 SER A N 1
ATOM 733 C CA . SER A 1 92 ? 4.635 -10.366 2.731 1.00 87.00 92 SER A CA 1
ATOM 734 C C . SER A 1 92 ? 5.469 -9.098 2.582 1.00 87.00 92 SER A C 1
ATOM 736 O O . SER A 1 92 ? 6.310 -9.002 1.689 1.00 87.00 92 SER A O 1
ATOM 738 N N . SER A 1 93 ? 5.274 -8.130 3.484 1.00 87.50 93 SER A N 1
ATOM 739 C CA . SER A 1 93 ? 6.130 -6.938 3.544 1.00 87.50 93 SER A CA 1
ATOM 740 C C . SER A 1 93 ? 7.604 -7.311 3.726 1.00 87.50 93 SER A C 1
ATOM 742 O O . SER A 1 93 ? 8.452 -6.746 3.052 1.00 87.50 93 SER A O 1
ATOM 744 N N . THR A 1 94 ? 7.901 -8.324 4.545 1.00 91.12 94 THR A N 1
ATOM 745 C CA . THR A 1 94 ? 9.267 -8.821 4.759 1.00 91.12 94 THR A CA 1
ATOM 746 C C . THR A 1 94 ? 9.864 -9.440 3.495 1.00 91.12 94 THR A C 1
ATOM 748 O O . THR A 1 94 ? 11.013 -9.174 3.163 1.00 91.12 94 THR A O 1
ATOM 751 N N . GLU A 1 95 ? 9.097 -10.238 2.750 1.00 92.38 95 GLU A N 1
ATOM 752 C CA . GLU A 1 95 ? 9.562 -10.765 1.459 1.00 92.38 95 GLU A CA 1
ATOM 753 C C . GLU A 1 95 ? 9.791 -9.649 0.437 1.00 92.38 95 GLU A C 1
ATOM 755 O O . GLU A 1 95 ? 10.762 -9.701 -0.309 1.00 92.38 95 GLU A O 1
ATOM 760 N N . CYS A 1 96 ? 8.954 -8.612 0.433 1.00 93.50 96 CYS A N 1
ATOM 761 C CA . CYS A 1 96 ? 9.153 -7.427 -0.396 1.00 93.50 96 CYS A CA 1
ATOM 762 C C . CYS A 1 96 ? 10.435 -6.664 -0.056 1.00 93.50 96 CYS A C 1
ATOM 764 O O . CYS A 1 96 ? 11.202 -6.332 -0.956 1.00 93.50 96 CYS A O 1
ATOM 766 N N . GLU A 1 97 ? 10.705 -6.442 1.228 1.00 94.06 97 GLU A N 1
ATOM 767 C CA . GLU A 1 97 ? 11.935 -5.797 1.695 1.00 94.06 97 GLU A CA 1
ATOM 768 C C . GLU A 1 97 ? 13.181 -6.620 1.336 1.00 94.06 97 GLU A C 1
ATOM 770 O O . GLU A 1 97 ? 14.197 -6.050 0.952 1.00 94.06 97 GLU A O 1
ATOM 775 N N . ASN A 1 98 ? 13.094 -7.951 1.379 1.00 95.00 98 ASN A N 1
ATOM 776 C CA . ASN A 1 98 ? 14.219 -8.833 1.065 1.00 95.00 98 ASN A CA 1
ATOM 777 C C . ASN A 1 98 ? 14.448 -9.012 -0.445 1.00 95.00 98 ASN A C 1
ATOM 779 O O . ASN A 1 98 ? 15.582 -8.952 -0.915 1.00 95.00 98 ASN A O 1
ATOM 783 N N . ASN A 1 99 ? 13.382 -9.242 -1.214 1.00 95.06 99 ASN A N 1
ATOM 784 C CA . ASN A 1 99 ? 13.463 -9.630 -2.627 1.00 95.06 99 ASN A CA 1
ATOM 785 C C . ASN A 1 99 ? 13.311 -8.441 -3.590 1.00 95.06 99 ASN A C 1
ATOM 787 O O . ASN A 1 99 ? 13.527 -8.587 -4.796 1.00 95.06 99 ASN A O 1
ATOM 791 N N . PHE A 1 100 ? 12.894 -7.275 -3.090 1.00 94.94 100 PHE A N 1
ATOM 792 C CA . PHE A 1 100 ? 12.763 -6.031 -3.849 1.00 94.94 100 PHE A CA 1
ATOM 793 C C . PHE A 1 100 ? 12.977 -4.794 -2.950 1.00 94.94 100 PHE A C 1
ATOM 795 O O . PHE A 1 100 ? 12.078 -3.954 -2.823 1.00 94.94 100 PHE A O 1
ATOM 802 N N . PRO A 1 101 ? 14.160 -4.663 -2.316 1.00 95.12 101 PRO A N 1
ATOM 803 C CA . PRO A 1 101 ? 14.432 -3.631 -1.313 1.00 95.12 101 PRO A CA 1
ATOM 804 C C . PRO A 1 101 ? 14.249 -2.213 -1.857 1.00 95.12 101 PRO A C 1
ATOM 806 O O . PRO A 1 101 ? 13.489 -1.428 -1.290 1.00 95.12 101 PRO A O 1
ATOM 809 N N . ASP A 1 102 ? 14.884 -1.894 -2.988 1.00 96.50 102 ASP A N 1
ATOM 810 C CA . ASP A 1 102 ? 14.865 -0.540 -3.553 1.00 96.50 102 ASP A CA 1
ATOM 811 C C . ASP A 1 102 ? 13.460 -0.119 -3.980 1.00 96.50 102 ASP A C 1
ATOM 813 O O . ASP A 1 102 ? 13.018 0.993 -3.703 1.00 96.50 102 ASP A O 1
ATOM 817 N N . GLY A 1 103 ? 12.719 -1.026 -4.617 1.00 94.25 103 GLY A N 1
ATOM 818 C CA . GLY A 1 103 ? 11.352 -0.744 -5.026 1.00 94.25 103 GLY A CA 1
ATOM 819 C C . GLY A 1 103 ? 10.385 -0.644 -3.851 1.00 94.25 103 GLY A C 1
ATOM 820 O O . GLY A 1 103 ? 9.507 0.215 -3.860 1.00 94.25 103 GLY A O 1
ATOM 821 N N . THR A 1 104 ? 10.569 -1.461 -2.813 1.00 94.50 104 THR A N 1
ATOM 822 C CA . THR A 1 104 ? 9.785 -1.355 -1.575 1.00 94.50 104 THR A CA 1
ATOM 823 C C . THR A 1 104 ? 10.048 -0.028 -0.874 1.00 94.50 104 THR A C 1
ATOM 825 O O . THR A 1 104 ? 9.099 0.655 -0.490 1.00 94.50 104 THR A O 1
ATOM 828 N N . LYS A 1 105 ? 11.316 0.387 -0.786 1.00 96.38 105 LYS A N 1
ATOM 829 C CA . LYS A 1 105 ? 11.700 1.685 -0.232 1.00 96.38 105 LYS A CA 1
ATOM 830 C C . LYS A 1 105 ? 11.101 2.841 -1.032 1.00 96.38 105 LYS A C 1
ATOM 832 O O . LYS A 1 105 ? 10.488 3.722 -0.444 1.00 96.38 105 LYS A O 1
ATOM 837 N N . LEU A 1 106 ? 11.177 2.799 -2.365 1.00 95.81 106 LEU A N 1
ATOM 838 C CA . LEU A 1 106 ? 10.560 3.815 -3.226 1.00 95.81 106 LEU A CA 1
ATOM 839 C C . LEU A 1 106 ? 9.056 3.961 -2.964 1.00 95.81 106 LEU A C 1
ATOM 841 O O . LEU A 1 106 ? 8.556 5.083 -2.905 1.00 95.81 106 LEU A O 1
ATOM 845 N N . LEU A 1 107 ? 8.339 2.846 -2.788 1.00 95.94 107 LEU A N 1
ATOM 846 C CA . LEU A 1 107 ? 6.912 2.857 -2.454 1.00 95.94 107 LEU A CA 1
ATOM 847 C C . LEU A 1 107 ? 6.652 3.454 -1.066 1.00 95.94 107 LEU A C 1
ATOM 849 O O . LEU A 1 107 ? 5.730 4.254 -0.920 1.00 95.94 107 LEU A O 1
ATOM 853 N N . GLN A 1 108 ? 7.461 3.099 -0.065 1.00 95.69 108 GLN A N 1
ATOM 854 C CA . GLN A 1 108 ? 7.378 3.667 1.284 1.00 95.69 108 GLN A CA 1
ATOM 855 C C . GLN A 1 108 ? 7.635 5.180 1.274 1.00 95.69 108 GLN A C 1
ATOM 857 O O . GLN A 1 108 ? 6.881 5.928 1.897 1.00 95.69 108 GLN A O 1
ATOM 862 N N . ASP A 1 109 ? 8.625 5.639 0.508 1.00 95.81 109 ASP A N 1
ATOM 863 C CA . ASP A 1 109 ? 8.961 7.057 0.364 1.00 95.81 109 ASP A CA 1
ATOM 864 C C . ASP A 1 109 ? 7.791 7.862 -0.232 1.00 95.81 109 ASP A C 1
ATOM 866 O O . ASP A 1 109 ? 7.549 8.992 0.192 1.00 95.81 109 ASP A O 1
ATOM 870 N N . GLN A 1 110 ? 6.995 7.274 -1.141 1.00 94.00 110 GLN A N 1
ATOM 871 C CA . GLN A 1 110 ? 5.801 7.940 -1.692 1.00 94.00 110 GLN A CA 1
ATOM 872 C C . GLN A 1 110 ? 4.713 8.213 -0.644 1.00 94.00 110 GLN A C 1
ATOM 874 O O . GLN A 1 110 ? 3.873 9.088 -0.845 1.00 94.00 110 GLN A O 1
ATOM 879 N N . ILE A 1 111 ? 4.694 7.458 0.457 1.00 94.50 111 ILE A N 1
ATOM 880 C CA . ILE A 1 111 ? 3.620 7.505 1.461 1.00 94.50 111 ILE A CA 1
ATOM 881 C C . ILE A 1 111 ? 4.101 7.953 2.848 1.00 94.50 111 ILE A C 1
ATOM 883 O O . ILE A 1 111 ? 3.293 8.018 3.783 1.00 94.50 111 ILE A O 1
ATOM 887 N N . ALA A 1 112 ? 5.396 8.257 2.991 1.00 90.94 112 ALA A N 1
ATOM 888 C CA . ALA A 1 112 ? 6.051 8.548 4.266 1.00 90.94 112 ALA A CA 1
ATOM 889 C C . ALA A 1 112 ? 5.481 9.793 4.964 1.00 90.94 112 ALA A C 1
ATOM 891 O O . ALA A 1 112 ? 5.305 9.793 6.180 1.00 90.94 112 ALA A O 1
ATOM 892 N N . ASN A 1 113 ? 5.115 10.822 4.196 1.00 87.44 113 ASN A N 1
ATOM 893 C CA . ASN A 1 113 ? 4.643 12.110 4.722 1.00 87.44 113 ASN A CA 1
ATOM 894 C C . ASN A 1 113 ? 3.110 12.219 4.804 1.00 87.44 113 ASN A C 1
ATOM 896 O O . ASN A 1 113 ? 2.566 13.318 4.896 1.00 87.44 113 ASN A O 1
ATOM 900 N N . GLY A 1 114 ? 2.404 11.084 4.758 1.00 83.62 114 GLY A N 1
ATOM 901 C CA . GLY A 1 114 ? 0.960 11.080 4.529 1.00 83.62 114 GLY A CA 1
ATOM 902 C C . GLY A 1 114 ? 0.622 11.420 3.076 1.00 83.62 114 GLY A C 1
ATOM 903 O O . GLY A 1 114 ? 1.498 11.722 2.268 1.00 83.62 114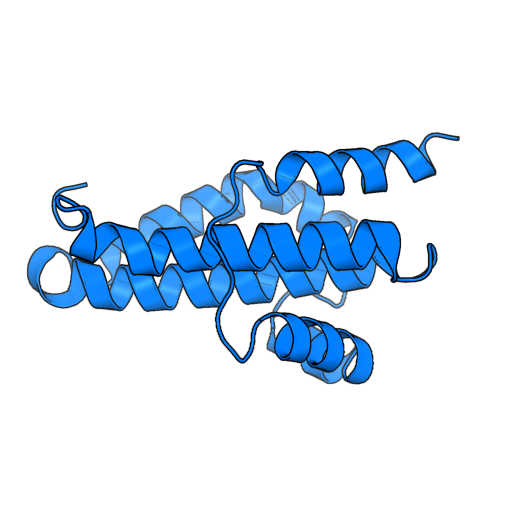 GLY A O 1
ATOM 904 N N . VAL A 1 115 ? -0.656 11.312 2.724 1.00 92.31 115 VAL A N 1
ATOM 905 C CA . VAL A 1 115 ? -1.137 11.567 1.363 1.00 92.31 115 VAL A CA 1
ATOM 906 C C . VAL A 1 115 ? -2.390 12.426 1.410 1.00 92.31 115 VAL A C 1
ATOM 908 O O . VAL A 1 115 ? -3.126 12.427 2.396 1.00 92.31 115 VAL A O 1
ATOM 911 N N . ILE A 1 116 ? -2.641 13.170 0.336 1.00 92.19 116 ILE A N 1
ATOM 912 C CA . ILE A 1 116 ? -3.918 13.866 0.186 1.00 92.19 116 ILE A CA 1
ATOM 913 C C . ILE A 1 116 ? -5.039 12.841 -0.059 1.00 92.19 116 ILE A C 1
ATOM 915 O O . ILE A 1 116 ? -4.780 11.832 -0.729 1.00 92.19 116 ILE A O 1
ATOM 919 N N . PRO A 1 117 ? -6.270 13.100 0.423 1.00 92.19 117 PRO A N 1
ATOM 920 C CA . PRO A 1 117 ? -7.414 12.241 0.146 1.00 92.19 117 PRO A CA 1
ATOM 921 C C . PRO A 1 117 ? -7.585 11.986 -1.351 1.00 92.19 117 PRO A C 1
ATOM 923 O O . PRO A 1 117 ? -7.521 12.914 -2.164 1.00 92.19 117 PRO A O 1
ATOM 926 N N . GLN A 1 118 ? -7.792 10.726 -1.718 1.00 92.25 118 GLN A N 1
ATOM 927 C CA . GLN A 1 118 ? -7.957 10.301 -3.097 1.00 92.25 118 GLN A CA 1
ATOM 928 C C . GLN A 1 118 ? -9.441 10.120 -3.402 1.00 92.25 118 GLN A C 1
ATOM 930 O O . GLN A 1 118 ? -10.152 9.374 -2.740 1.00 92.25 118 GLN A O 1
ATOM 935 N N . ASN A 1 119 ? -9.908 10.751 -4.479 1.00 88.94 119 ASN A N 1
ATOM 936 C CA . ASN A 1 119 ? -11.292 10.606 -4.947 1.00 88.94 119 ASN A CA 1
ATOM 937 C C . ASN A 1 119 ? -11.453 9.456 -5.958 1.00 88.94 119 ASN A C 1
ATOM 939 O O . ASN A 1 119 ? -12.441 9.392 -6.686 1.00 88.94 119 ASN A O 1
ATOM 943 N N . THR A 1 120 ? -10.455 8.572 -6.056 1.00 87.94 120 THR A N 1
ATOM 944 C CA . THR A 1 120 ? -10.427 7.460 -7.013 1.00 87.94 120 THR A CA 1
ATOM 945 C C . THR A 1 120 ? -10.012 6.168 -6.320 1.00 87.94 120 THR A C 1
ATOM 947 O O . THR A 1 120 ? -9.223 6.175 -5.376 1.00 87.94 120 THR A O 1
ATOM 950 N N . SER A 1 121 ? -10.562 5.047 -6.786 1.00 86.88 121 SER A N 1
ATOM 951 C CA . SER A 1 121 ? -10.219 3.724 -6.264 1.00 86.88 121 SER A CA 1
ATOM 952 C C . SER A 1 121 ? -8.858 3.260 -6.786 1.00 86.88 121 SER A C 1
ATOM 954 O O . SER A 1 121 ? -8.604 3.346 -7.988 1.00 86.88 121 SER A O 1
ATOM 956 N N . ALA A 1 122 ? -8.034 2.669 -5.913 1.00 85.31 122 ALA A N 1
ATOM 957 C CA . ALA A 1 122 ? -6.787 1.989 -6.280 1.00 85.31 122 ALA A CA 1
ATOM 958 C C . ALA A 1 122 ? -6.996 0.850 -7.301 1.00 85.31 122 ALA A C 1
ATOM 960 O O . ALA A 1 122 ? -6.062 0.472 -8.009 1.00 85.31 122 ALA A O 1
ATOM 961 N N . LEU A 1 123 ? -8.229 0.337 -7.430 1.00 84.44 123 LEU A N 1
ATOM 962 C CA . LEU A 1 123 ? -8.580 -0.669 -8.433 1.00 84.44 123 LEU A CA 1
ATOM 963 C C . LEU A 1 123 ? -8.460 -0.141 -9.868 1.00 84.44 123 LEU A C 1
ATOM 965 O O . LEU A 1 123 ? -8.117 -0.911 -10.757 1.00 84.44 123 LEU A O 1
ATOM 969 N N . PHE A 1 124 ? -8.692 1.153 -10.117 1.00 88.19 124 PHE A N 1
ATOM 970 C CA . PHE A 1 124 ? -8.561 1.719 -11.465 1.00 88.19 124 PHE A CA 1
ATOM 971 C C . PHE A 1 124 ? -7.126 1.631 -12.015 1.00 88.19 124 PHE A C 1
ATOM 973 O O . PHE A 1 124 ? -6.948 1.025 -13.075 1.00 88.19 124 PHE A O 1
ATOM 980 N N . PRO A 1 125 ? -6.087 2.160 -11.333 1.00 86.12 125 PRO A N 1
ATOM 981 C CA . PRO A 1 125 ? -4.714 2.018 -11.809 1.00 86.12 125 PRO A CA 1
ATOM 982 C C . PRO A 1 125 ? -4.251 0.557 -11.816 1.00 86.12 125 PRO A C 1
ATOM 984 O O . PRO A 1 125 ? -3.501 0.173 -12.709 1.00 86.12 125 PRO A O 1
ATOM 987 N N . PHE A 1 126 ? -4.731 -0.279 -10.886 1.00 84.69 126 PHE A N 1
ATOM 988 C CA . PHE A 1 126 ? -4.465 -1.719 -10.910 1.00 84.69 126 PHE A CA 1
ATOM 989 C C . PHE A 1 126 ? -4.981 -2.386 -12.195 1.00 84.69 126 PHE A C 1
ATOM 991 O O . PHE A 1 126 ? -4.226 -3.080 -12.874 1.00 84.69 126 PHE A O 1
ATOM 998 N N . LEU A 1 127 ? -6.236 -2.136 -12.576 1.00 85.81 127 LEU A N 1
ATOM 999 C CA . LEU A 1 127 ? -6.812 -2.676 -13.809 1.00 85.81 127 LEU A CA 1
ATOM 1000 C C . LEU A 1 127 ? -6.076 -2.156 -15.048 1.00 85.81 127 LEU A C 1
ATOM 1002 O O . LEU A 1 127 ? -5.809 -2.922 -15.964 1.00 85.81 127 LEU A O 1
ATOM 1006 N N . GLN A 1 128 ? -5.682 -0.880 -15.070 1.00 87.75 128 GLN A N 1
ATOM 1007 C CA . GLN A 1 128 ? -4.880 -0.328 -16.167 1.00 87.75 128 GLN A CA 1
ATOM 1008 C C . GLN A 1 128 ? -3.509 -1.002 -16.293 1.00 87.75 128 GLN A C 1
ATOM 1010 O O . GLN A 1 128 ? -3.031 -1.203 -17.408 1.00 87.75 128 GLN A O 1
ATOM 1015 N N . ILE A 1 129 ? -2.877 -1.359 -15.171 1.00 86.19 129 ILE A N 1
ATOM 1016 C CA . ILE A 1 129 ? -1.658 -2.173 -15.175 1.00 86.19 129 ILE A CA 1
ATOM 1017 C C . ILE A 1 129 ? -1.963 -3.547 -15.771 1.00 86.19 129 ILE A C 1
ATOM 1019 O O . ILE A 1 129 ? -1.257 -3.949 -16.684 1.00 86.19 129 ILE A O 1
ATOM 1023 N N . ALA A 1 130 ? -3.018 -4.233 -15.322 1.00 82.31 130 ALA A N 1
ATOM 1024 C CA . ALA A 1 130 ? -3.377 -5.561 -15.822 1.00 82.31 130 ALA A CA 1
ATOM 1025 C C . ALA A 1 130 ? -3.658 -5.564 -17.339 1.00 82.31 130 ALA A C 1
ATOM 1027 O O . ALA A 1 130 ? -3.047 -6.337 -18.075 1.00 82.31 130 ALA A O 1
ATOM 1028 N N . PHE A 1 131 ? -4.483 -4.631 -17.827 1.00 83.56 131 PHE A N 1
ATOM 1029 C CA . PHE A 1 131 ? -4.826 -4.513 -19.250 1.00 83.56 131 PHE A CA 1
ATOM 1030 C C . PHE A 1 131 ? -3.630 -4.181 -20.143 1.00 83.56 131 PHE A C 1
ATOM 1032 O O . PHE A 1 131 ? -3.613 -4.562 -21.311 1.00 83.56 131 PHE A O 1
ATOM 1039 N N . LYS A 1 132 ? -2.586 -3.529 -19.611 1.00 80.62 132 LYS A N 1
ATOM 1040 C CA . LYS A 1 132 ? -1.340 -3.321 -20.360 1.00 80.62 132 LYS A CA 1
ATOM 1041 C C . LYS A 1 132 ? -0.631 -4.629 -20.717 1.00 80.62 132 LYS A C 1
ATOM 1043 O O . LYS A 1 132 ? 0.302 -4.549 -21.501 1.00 80.62 132 LYS A O 1
ATOM 1048 N N . TYR A 1 133 ? -0.986 -5.791 -20.162 1.00 73.75 133 TYR A N 1
ATOM 1049 C CA . TYR A 1 133 ? -0.373 -7.091 -20.492 1.00 73.75 133 TYR A CA 1
ATOM 1050 C C . TYR A 1 133 ? -1.282 -8.032 -21.283 1.00 73.75 133 TYR A C 1
ATOM 1052 O O . TYR A 1 133 ? -0.824 -9.108 -21.653 1.00 73.75 133 TYR A O 1
ATOM 1060 N N . GLU A 1 134 ? -2.521 -7.635 -21.583 1.00 61.94 134 GLU A N 1
ATOM 1061 C CA . GLU A 1 134 ? -3.402 -8.394 -22.485 1.00 61.94 134 GLU A CA 1
ATOM 1062 C C . GLU A 1 134 ? -3.101 -8.142 -23.979 1.00 61.94 134 GLU A C 1
ATOM 1064 O O . GLU A 1 134 ? -3.692 -8.800 -24.832 1.00 61.94 134 GLU A O 1
ATOM 1069 N N . TYR A 1 135 ? -2.146 -7.251 -24.296 1.00 46.56 135 TYR A N 1
ATOM 1070 C CA . TYR A 1 135 ? -1.666 -6.948 -25.652 1.00 46.56 135 TYR A CA 1
ATOM 1071 C C . TYR A 1 135 ? -0.132 -6.816 -25.719 1.00 46.56 135 TYR A C 1
ATOM 1073 O O . TYR A 1 135 ? 0.486 -6.165 -24.829 1.00 46.56 135 TYR A O 1
#

pLDDT: mean 87.04, std 8.66, range [46.56, 96.69]